Protein AF-A0A3B9FF12-F1 (afdb_monomer_lite)

Sequence (71 aa):
MHPNTIYLASDHAGCVLRATIRAHLQATGHDVIDLGPADGDAVDYPDFGAKLAMALKDNADARGIAICGSG

Structure (mmCIF, N/CA/C/O backbone):
data_AF-A0A3B9FF12-F1
#
_entry.id   AF-A0A3B9FF12-F1
#
loop_
_atom_site.group_PDB
_atom_site.id
_atom_site.type_symbol
_atom_site.label_atom_id
_atom_site.label_alt_id
_atom_site.label_comp_id
_atom_site.label_asym_id
_atom_site.label_entity_id
_atom_site.label_seq_id
_atom_site.pdbx_PDB_ins_code
_atom_site.Cartn_x
_atom_site.Cartn_y
_atom_site.Cartn_z
_atom_site.occupancy
_atom_site.B_iso_or_equiv
_atom_site.auth_seq_id
_atom_site.auth_comp_id
_atom_site.auth_asym_id
_atom_site.auth_atom_id
_atom_site.pdbx_PDB_model_num
ATOM 1 N N . MET A 1 1 ? -15.937 0.107 16.673 1.00 45.34 1 MET A N 1
ATOM 2 C CA . MET A 1 1 ? -14.514 0.401 16.411 1.00 45.34 1 MET A CA 1
ATOM 3 C C . MET A 1 1 ? -14.265 -0.015 14.979 1.00 45.34 1 MET A C 1
ATOM 5 O O . MET A 1 1 ? -14.477 -1.181 14.688 1.00 45.34 1 MET A O 1
ATOM 9 N N . HIS A 1 2 ? -13.960 0.925 14.086 1.00 50.38 2 HIS A N 1
ATOM 10 C CA . HIS A 1 2 ? -13.604 0.570 12.712 1.00 50.38 2 HIS A CA 1
ATOM 11 C C . HIS A 1 2 ? -12.241 -0.136 12.749 1.00 50.38 2 HIS A C 1
ATOM 13 O O . HIS A 1 2 ? -11.378 0.312 13.510 1.00 50.38 2 HIS A O 1
ATOM 19 N N . PRO A 1 3 ? -12.047 -1.245 12.026 1.00 55.34 3 PRO A N 1
ATOM 20 C CA . PRO A 1 3 ? -10.775 -1.945 12.025 1.00 55.34 3 PRO A CA 1
ATOM 21 C C . PRO A 1 3 ? -9.663 -1.029 11.512 1.00 55.34 3 PRO A C 1
ATOM 23 O O . PRO A 1 3 ? -9.824 -0.252 10.574 1.00 55.34 3 PRO A O 1
ATOM 26 N N . ASN A 1 4 ? -8.526 -1.112 12.195 1.00 79.50 4 ASN A N 1
ATOM 27 C CA . ASN A 1 4 ? -7.380 -0.227 12.025 1.00 79.50 4 ASN A CA 1
ATOM 28 C C . ASN A 1 4 ? -6.407 -0.751 10.949 1.00 79.50 4 ASN A C 1
ATOM 30 O O . ASN A 1 4 ? -5.235 -0.376 10.968 1.00 79.50 4 ASN A O 1
ATOM 34 N N . THR A 1 5 ? -6.877 -1.643 10.066 1.00 89.12 5 THR A N 1
ATOM 35 C CA . THR A 1 5 ? -6.050 -2.368 9.096 1.00 89.12 5 THR A CA 1
ATOM 36 C C . THR A 1 5 ? -5.781 -1.519 7.859 1.00 89.12 5 THR A C 1
ATOM 38 O O . THR A 1 5 ? -6.709 -1.052 7.190 1.00 89.12 5 THR A O 1
ATOM 41 N N . ILE A 1 6 ? -4.500 -1.316 7.556 1.00 90.62 6 ILE A N 1
ATOM 42 C CA . ILE A 1 6 ? -4.031 -0.505 6.435 1.00 90.62 6 ILE A CA 1
ATOM 43 C C . ILE A 1 6 ? -3.105 -1.342 5.559 1.00 90.62 6 ILE A C 1
ATOM 45 O O . ILE A 1 6 ? -2.035 -1.768 5.991 1.00 90.62 6 ILE A O 1
ATOM 49 N N . TYR A 1 7 ? -3.504 -1.531 4.308 1.00 90.88 7 TYR A N 1
ATOM 50 C CA . TYR A 1 7 ? -2.684 -2.152 3.280 1.00 90.88 7 TYR A CA 1
ATOM 51 C C . TYR A 1 7 ? -1.795 -1.110 2.604 1.00 90.88 7 TYR A C 1
ATOM 53 O O . TYR A 1 7 ? -2.273 -0.059 2.174 1.00 90.88 7 TYR A O 1
ATOM 61 N N . LEU A 1 8 ? -0.507 -1.412 2.483 1.00 88.94 8 LEU A N 1
ATOM 62 C CA . LEU A 1 8 ? 0.474 -0.582 1.788 1.00 88.94 8 LEU A CA 1
ATOM 63 C C . LEU A 1 8 ? 0.971 -1.300 0.541 1.00 88.94 8 LEU A C 1
ATOM 65 O O . LEU A 1 8 ? 1.363 -2.461 0.608 1.00 88.94 8 LEU A O 1
ATOM 69 N N . ALA A 1 9 ? 1.007 -0.586 -0.575 1.00 87.62 9 ALA A N 1
ATOM 70 C CA . ALA A 1 9 ? 1.648 -1.025 -1.804 1.00 87.62 9 ALA A CA 1
ATOM 71 C C . ALA A 1 9 ? 2.429 0.149 -2.402 1.00 87.62 9 ALA A C 1
ATOM 73 O O . ALA A 1 9 ? 2.006 1.302 -2.288 1.00 87.62 9 ALA A O 1
ATOM 74 N N . SER A 1 10 ? 3.565 -0.113 -3.040 1.00 79.44 10 SER A N 1
ATOM 75 C CA . SER A 1 10 ? 4.268 0.922 -3.806 1.00 79.44 10 SER A CA 1
ATOM 76 C C . SER A 1 10 ? 4.799 0.401 -5.135 1.00 79.44 10 SER A C 1
ATOM 78 O O . SER A 1 10 ? 4.764 -0.798 -5.389 1.00 79.44 10 SER A O 1
ATOM 80 N N . ASP A 1 11 ? 5.310 1.288 -5.982 1.00 75.69 11 ASP A N 1
ATOM 81 C CA . ASP A 1 11 ? 6.316 0.903 -6.974 1.00 75.69 11 ASP A CA 1
ATOM 82 C C . ASP A 1 11 ? 7.726 0.852 -6.351 1.00 75.69 11 ASP A C 1
ATOM 84 O O . ASP A 1 11 ? 7.916 1.071 -5.148 1.00 75.69 11 ASP A O 1
ATOM 88 N N . HIS A 1 12 ? 8.718 0.550 -7.193 1.00 72.25 12 HIS A N 1
ATOM 89 C CA . HIS A 1 12 ? 10.138 0.505 -6.839 1.00 72.25 12 HIS A CA 1
ATOM 90 C C . HIS A 1 12 ? 10.663 1.841 -6.284 1.00 72.25 12 HIS A C 1
ATOM 92 O O . HIS A 1 12 ? 11.495 1.856 -5.380 1.00 72.25 12 HIS A O 1
ATOM 98 N N . ALA A 1 13 ? 10.172 2.969 -6.797 1.00 71.38 13 ALA A N 1
ATOM 99 C CA . ALA A 1 13 ? 10.605 4.298 -6.381 1.00 71.38 13 ALA A CA 1
ATOM 100 C C . ALA A 1 13 ? 9.959 4.734 -5.049 1.00 71.38 13 ALA A C 1
ATOM 102 O O . ALA A 1 13 ? 10.539 5.523 -4.302 1.00 71.38 13 ALA A O 1
ATOM 103 N N . GLY A 1 14 ? 8.796 4.176 -4.708 1.00 75.19 14 GLY A N 1
ATOM 104 C CA . GLY A 1 14 ? 8.073 4.434 -3.467 1.00 75.19 14 GLY A CA 1
ATOM 105 C C . GLY A 1 14 ? 8.520 3.617 -2.248 1.00 75.19 14 GLY A C 1
ATOM 106 O O . GLY A 1 14 ? 7.992 3.860 -1.163 1.00 75.19 14 GLY A O 1
ATOM 107 N N . CYS A 1 15 ? 9.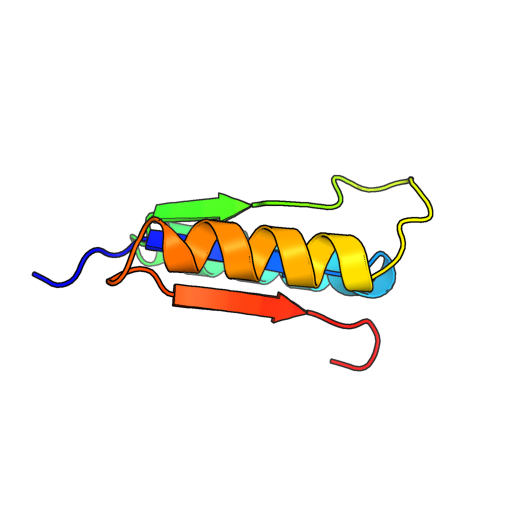476 2.683 -2.367 1.00 78.12 15 CYS A N 1
ATOM 108 C CA . CYS A 1 15 ? 9.884 1.792 -1.265 1.00 78.12 15 CYS A CA 1
ATOM 109 C C . CYS A 1 15 ? 10.309 2.539 0.014 1.00 78.12 15 CYS A C 1
ATOM 111 O O . CYS A 1 15 ? 9.854 2.212 1.112 1.00 78.12 15 CYS A O 1
ATOM 113 N N . VAL A 1 16 ? 11.132 3.587 -0.117 1.00 83.12 16 VAL A N 1
ATOM 114 C CA . VAL A 1 16 ? 11.628 4.373 1.032 1.00 83.12 16 VAL A CA 1
ATOM 115 C C . VAL A 1 16 ? 10.484 5.103 1.743 1.00 83.12 16 VAL A C 1
ATOM 117 O O . VAL A 1 16 ? 10.387 5.099 2.977 1.00 83.12 16 VAL A O 1
ATOM 120 N N . LEU A 1 17 ? 9.578 5.707 0.970 1.00 84.62 17 LEU A N 1
ATOM 121 C CA . LEU A 1 17 ? 8.410 6.393 1.515 1.00 84.62 17 LEU A CA 1
ATOM 122 C C . LEU A 1 17 ? 7.436 5.395 2.158 1.00 84.62 17 LEU A C 1
ATOM 124 O O . LEU A 1 17 ? 6.936 5.652 3.254 1.00 84.62 17 LEU A O 1
ATOM 128 N N . ARG A 1 18 ? 7.235 4.221 1.546 1.00 86.94 18 ARG A N 1
ATOM 129 C CA . ARG A 1 18 ? 6.402 3.143 2.097 1.00 86.94 18 ARG A CA 1
ATOM 130 C C . ARG A 1 18 ? 6.916 2.667 3.450 1.00 86.94 18 ARG A C 1
ATOM 132 O O . ARG A 1 18 ? 6.126 2.553 4.384 1.00 86.94 18 ARG A O 1
ATOM 139 N N . ALA A 1 19 ? 8.225 2.454 3.582 1.00 85.94 19 ALA A N 1
ATOM 140 C CA . ALA A 1 19 ? 8.844 2.068 4.848 1.00 85.94 19 ALA A CA 1
ATOM 141 C C . ALA A 1 19 ? 8.621 3.127 5.944 1.00 85.94 19 ALA A C 1
ATOM 143 O O . ALA A 1 19 ? 8.299 2.790 7.086 1.00 85.94 19 ALA A O 1
ATOM 144 N N . THR A 1 20 ? 8.716 4.408 5.581 1.00 89.00 20 THR A N 1
ATOM 145 C CA . THR A 1 20 ? 8.486 5.534 6.500 1.00 89.00 20 THR A CA 1
ATOM 146 C C . THR A 1 20 ? 7.023 5.603 6.951 1.00 89.00 20 THR A C 1
ATOM 148 O O . THR A 1 20 ? 6.742 5.708 8.146 1.00 89.00 20 THR A O 1
ATOM 151 N N . ILE A 1 21 ? 6.079 5.481 6.012 1.00 88.69 21 ILE A N 1
ATOM 152 C CA . ILE A 1 21 ? 4.637 5.471 6.298 1.00 88.69 21 ILE A CA 1
ATOM 153 C C . ILE A 1 21 ? 4.268 4.262 7.157 1.00 88.69 21 ILE A C 1
ATOM 155 O O . ILE A 1 21 ? 3.549 4.412 8.144 1.00 88.69 21 ILE A O 1
ATOM 159 N N . ARG A 1 22 ? 4.801 3.077 6.839 1.00 89.81 22 ARG A N 1
ATOM 160 C CA . ARG A 1 22 ? 4.605 1.862 7.635 1.00 89.81 22 ARG A CA 1
ATOM 161 C C . ARG A 1 22 ? 5.006 2.085 9.089 1.00 89.81 22 ARG A C 1
ATOM 163 O O . ARG A 1 22 ? 4.207 1.804 9.977 1.00 89.81 22 ARG A O 1
ATOM 170 N N . ALA A 1 23 ? 6.207 2.610 9.332 1.00 90.50 23 ALA A N 1
ATOM 171 C CA . ALA A 1 23 ? 6.689 2.865 10.687 1.00 90.50 23 ALA A CA 1
ATOM 172 C C . ALA A 1 23 ? 5.789 3.861 11.440 1.00 90.50 23 ALA A C 1
ATOM 174 O O . ALA A 1 23 ? 5.456 3.637 12.603 1.00 90.50 23 ALA A O 1
ATOM 175 N N . HIS A 1 24 ? 5.343 4.927 10.770 1.00 90.88 24 HIS A N 1
ATOM 176 C CA . HIS A 1 24 ? 4.445 5.920 11.361 1.00 90.88 24 HIS A CA 1
ATOM 177 C C . HIS A 1 24 ? 3.070 5.337 11.730 1.00 90.88 24 HIS A C 1
ATOM 179 O O . HIS A 1 24 ? 2.558 5.573 12.827 1.00 90.88 24 HIS A O 1
ATOM 185 N N . LEU A 1 25 ? 2.477 4.547 10.834 1.00 89.50 25 LEU A N 1
ATOM 186 C CA . LEU A 1 25 ? 1.174 3.915 11.048 1.00 89.50 25 LEU A CA 1
ATOM 187 C C . LEU A 1 25 ? 1.225 2.853 12.155 1.00 89.50 25 LEU A C 1
ATOM 189 O O . LEU A 1 25 ? 0.335 2.787 13.001 1.00 89.50 25 LEU A O 1
ATOM 193 N N . GLN A 1 26 ? 2.301 2.070 12.215 1.00 88.25 26 GLN A N 1
ATOM 194 C CA . GLN A 1 26 ? 2.514 1.121 13.310 1.00 88.25 26 GLN A CA 1
ATOM 195 C C . GLN A 1 26 ? 2.684 1.842 14.655 1.00 88.25 26 GLN A C 1
ATOM 197 O O . GLN A 1 26 ? 2.086 1.436 15.650 1.00 88.25 26 GLN A O 1
ATOM 202 N N . ALA A 1 27 ? 3.429 2.953 14.688 1.00 89.12 27 ALA A N 1
ATOM 203 C CA . ALA A 1 27 ? 3.605 3.761 15.898 1.00 89.12 27 ALA A CA 1
ATOM 204 C C . ALA A 1 27 ? 2.298 4.406 16.398 1.00 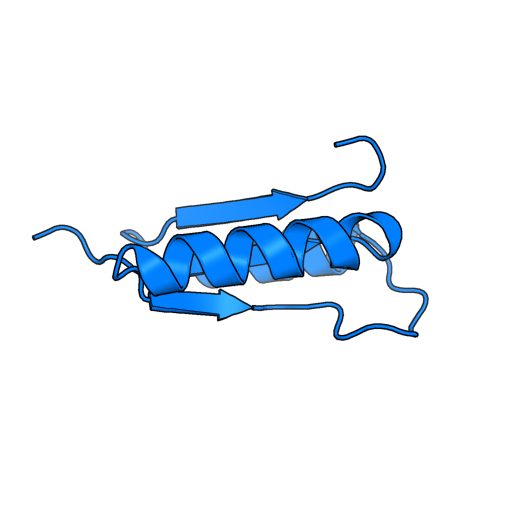89.12 27 ALA A C 1
ATOM 206 O O . ALA A 1 27 ? 2.169 4.699 17.585 1.00 89.12 27 ALA A O 1
ATOM 207 N N . THR A 1 28 ? 1.321 4.608 15.513 1.00 88.00 28 THR A N 1
ATOM 208 C CA . THR A 1 28 ? -0.006 5.158 15.838 1.00 88.00 28 THR A CA 1
ATOM 209 C C . THR A 1 28 ? -1.048 4.074 16.152 1.00 88.00 28 THR A C 1
ATOM 211 O O . THR A 1 28 ? -2.204 4.391 16.427 1.00 88.00 28 THR A O 1
ATOM 214 N N . GLY A 1 29 ? -0.640 2.799 16.190 1.00 87.75 29 GLY A N 1
ATOM 215 C CA . GLY A 1 29 ? -1.488 1.672 16.588 1.00 87.75 29 GLY A CA 1
ATOM 216 C C . GLY A 1 29 ? -2.353 1.101 15.461 1.00 87.75 29 GLY A C 1
ATOM 217 O O . GLY A 1 29 ? -3.345 0.422 15.739 1.00 87.75 29 GLY A O 1
ATOM 218 N N . HIS A 1 30 ? -2.022 1.382 14.199 1.00 89.31 30 HIS A N 1
ATOM 219 C CA . HIS A 1 30 ? -2.653 0.735 13.049 1.00 89.31 30 HIS A CA 1
ATOM 220 C C . HIS A 1 30 ? -2.036 -0.637 12.774 1.00 89.31 30 HIS A C 1
ATOM 222 O O . HIS A 1 30 ? -0.839 -0.854 12.974 1.00 89.31 30 HIS A O 1
ATOM 228 N N . ASP A 1 31 ? -2.864 -1.552 12.277 1.00 89.31 31 ASP A N 1
ATOM 229 C CA . ASP A 1 31 ? -2.424 -2.864 11.816 1.00 89.31 31 ASP A CA 1
ATOM 230 C C . ASP A 1 31 ? -2.022 -2.751 10.345 1.00 89.31 31 ASP A C 1
ATOM 232 O O . ASP A 1 31 ? -2.858 -2.557 9.466 1.00 89.31 31 ASP A O 1
ATOM 236 N N . VAL A 1 32 ? -0.722 -2.758 10.076 1.00 90.38 32 VAL A N 1
ATOM 237 C CA . VAL A 1 32 ? -0.190 -2.398 8.760 1.00 90.38 32 VAL A CA 1
ATOM 238 C C . VAL A 1 32 ? 0.280 -3.640 8.022 1.00 90.38 32 VAL A C 1
ATOM 240 O O . VAL A 1 32 ? 1.219 -4.305 8.465 1.00 90.38 32 VAL A O 1
ATOM 243 N N . ILE A 1 33 ? -0.318 -3.897 6.860 1.00 89.19 33 ILE A N 1
ATOM 244 C CA . ILE A 1 33 ? 0.020 -5.020 5.985 1.00 89.19 33 ILE A CA 1
ATOM 245 C C . ILE A 1 33 ? 0.745 -4.478 4.751 1.00 89.19 33 ILE A C 1
ATOM 247 O O . ILE A 1 33 ? 0.151 -3.830 3.891 1.00 89.19 33 ILE A O 1
ATOM 251 N N . ASP A 1 34 ? 2.047 -4.740 4.670 1.00 86.75 34 ASP A N 1
ATOM 252 C CA . ASP A 1 34 ? 2.879 -4.360 3.528 1.00 86.75 34 ASP A CA 1
ATOM 253 C C . ASP A 1 34 ? 2.782 -5.430 2.430 1.00 86.75 34 ASP A C 1
ATOM 255 O O . ASP A 1 34 ? 3.192 -6.575 2.625 1.00 86.75 34 ASP A O 1
ATOM 259 N N . LEU A 1 35 ? 2.215 -5.058 1.283 1.00 84.69 35 LEU A N 1
ATOM 260 C CA . LEU A 1 35 ? 2.052 -5.916 0.107 1.00 84.69 35 LEU A CA 1
ATOM 261 C C . LEU A 1 35 ? 3.273 -5.863 -0.827 1.00 84.69 35 LEU A C 1
ATOM 263 O O . LEU A 1 35 ? 3.317 -6.608 -1.811 1.00 84.69 35 LEU A O 1
ATOM 267 N N . GLY A 1 36 ? 4.266 -5.025 -0.511 1.00 74.62 36 GLY A N 1
ATOM 268 C CA . GLY A 1 36 ? 5.516 -4.867 -1.242 1.00 74.62 36 GLY A CA 1
ATOM 269 C C . GLY A 1 36 ? 5.492 -3.763 -2.310 1.00 74.62 36 GLY A C 1
ATOM 270 O O . GLY A 1 36 ? 4.574 -2.934 -2.337 1.00 74.62 36 GLY A O 1
ATOM 271 N N . PRO A 1 37 ? 6.513 -3.742 -3.191 1.00 74.62 37 PRO A N 1
ATOM 272 C CA . PRO A 1 37 ? 7.603 -4.722 -3.340 1.00 74.62 37 PRO A CA 1
ATOM 273 C C . PRO A 1 37 ? 8.658 -4.653 -2.228 1.00 74.62 37 PRO A C 1
ATOM 275 O O . PRO A 1 37 ? 8.962 -3.578 -1.729 1.00 74.62 37 PRO A O 1
ATOM 278 N N . ALA A 1 38 ? 9.253 -5.787 -1.851 1.00 63.75 38 ALA A N 1
ATOM 279 C CA . ALA A 1 38 ? 10.207 -5.913 -0.737 1.00 63.75 38 ALA A CA 1
ATOM 280 C C . ALA A 1 38 ? 11.653 -5.438 -1.040 1.00 63.75 38 ALA A C 1
ATOM 282 O O . ALA A 1 38 ? 12.568 -5.850 -0.341 1.00 63.75 38 ALA A O 1
ATOM 283 N N . ASP A 1 39 ? 11.826 -4.548 -2.026 1.00 59.94 39 ASP A N 1
ATOM 284 C CA . ASP A 1 39 ? 13.084 -4.096 -2.655 1.00 59.94 39 ASP A CA 1
ATOM 285 C C . ASP A 1 39 ? 13.706 -5.049 -3.694 1.00 59.94 39 ASP A C 1
ATOM 287 O O . ASP A 1 39 ? 13.677 -6.268 -3.568 1.00 59.94 39 ASP A O 1
ATOM 291 N N . GLY A 1 40 ? 14.304 -4.452 -4.734 1.00 52.84 40 GLY A N 1
ATOM 292 C CA . GLY A 1 40 ? 15.244 -5.105 -5.657 1.00 52.84 40 GLY A CA 1
ATOM 293 C C . GLY 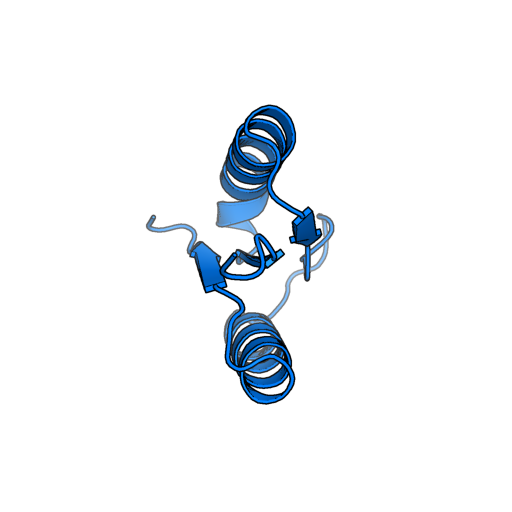A 1 40 ? 14.672 -5.631 -6.974 1.00 52.84 40 GLY A C 1
ATOM 294 O O . GLY A 1 40 ? 15.396 -5.635 -7.967 1.00 52.84 40 GLY A O 1
ATOM 295 N N . ASP A 1 41 ? 13.393 -5.999 -7.020 1.00 53.25 41 ASP A N 1
ATOM 296 C CA . ASP A 1 41 ? 12.780 -6.502 -8.251 1.00 53.25 41 ASP A CA 1
ATOM 297 C C . ASP A 1 41 ? 12.089 -5.384 -9.036 1.00 53.25 41 ASP A C 1
ATOM 299 O O . ASP A 1 41 ? 11.269 -4.629 -8.507 1.00 53.25 41 ASP A O 1
ATOM 303 N N . ALA A 1 42 ? 12.423 -5.291 -10.327 1.00 53.06 42 ALA A N 1
ATOM 304 C CA . ALA A 1 42 ? 11.684 -4.495 -11.296 1.00 53.06 42 ALA A CA 1
ATOM 305 C C . ALA A 1 42 ? 10.284 -5.097 -11.425 1.00 53.06 42 ALA A C 1
ATOM 307 O O . ALA A 1 42 ? 10.066 -6.069 -12.144 1.00 53.06 42 ALA A O 1
ATOM 308 N N . VAL A 1 43 ? 9.355 -4.549 -10.656 1.00 59.50 43 VAL A N 1
ATOM 309 C CA . VAL A 1 43 ? 7.967 -4.974 -10.660 1.00 59.50 43 VAL A CA 1
ATOM 310 C C . VAL A 1 43 ? 7.091 -3.968 -11.383 1.00 59.50 43 VAL A C 1
ATOM 312 O O . VAL A 1 43 ? 7.241 -2.753 -11.226 1.00 59.50 43 VAL A O 1
ATOM 315 N N . ASP A 1 44 ? 6.135 -4.493 -12.138 1.00 62.59 44 ASP A N 1
ATOM 316 C CA . ASP A 1 44 ? 5.140 -3.689 -12.820 1.00 62.59 44 ASP A CA 1
ATOM 317 C C . ASP A 1 44 ? 4.131 -3.134 -11.800 1.00 62.59 44 ASP A C 1
ATOM 319 O O . ASP A 1 44 ? 3.449 -3.860 -11.076 1.00 62.59 44 ASP A O 1
ATOM 323 N N . TYR A 1 45 ? 4.021 -1.805 -11.744 1.00 59.88 45 TYR A N 1
ATOM 324 C CA . TYR A 1 45 ? 3.092 -1.071 -10.875 1.00 59.88 45 TYR A CA 1
ATOM 325 C C . TYR A 1 45 ? 1.621 -1.555 -10.934 1.00 59.88 45 TYR A C 1
ATOM 327 O O . TYR A 1 45 ? 0.984 -1.618 -9.874 1.00 59.88 45 TYR A O 1
ATOM 335 N N . PRO A 1 46 ? 1.064 -1.957 -12.102 1.00 67.81 46 PRO A N 1
ATOM 336 C CA . PRO A 1 46 ? -0.274 -2.545 -12.181 1.00 67.81 46 PRO A CA 1
ATOM 337 C C . PRO A 1 46 ? -0.492 -3.745 -11.251 1.00 67.81 46 PRO A C 1
ATOM 339 O O . PRO A 1 46 ? -1.583 -3.884 -10.696 1.00 67.81 46 PRO A O 1
ATOM 342 N N . ASP A 1 47 ? 0.532 -4.569 -11.018 1.00 72.94 47 ASP A N 1
ATOM 343 C CA . ASP A 1 47 ? 0.407 -5.769 -10.185 1.00 72.94 47 ASP A CA 1
ATOM 344 C C . ASP A 1 47 ? 0.206 -5.416 -8.711 1.00 72.94 47 ASP A C 1
ATOM 346 O O . ASP A 1 47 ? -0.566 -6.059 -7.996 1.00 72.94 47 ASP A O 1
ATOM 350 N N . PHE A 1 48 ? 0.873 -4.361 -8.247 1.00 75.69 48 PHE A N 1
ATOM 351 C CA . PHE A 1 48 ? 0.767 -3.889 -6.868 1.00 75.69 48 PHE A CA 1
ATOM 352 C C . PHE A 1 48 ? -0.534 -3.121 -6.635 1.00 75.69 48 PHE A C 1
ATOM 354 O O . PHE A 1 48 ? -1.165 -3.293 -5.589 1.00 75.69 48 PHE A O 1
ATOM 361 N N . GLY A 1 49 ? -1.006 -2.376 -7.640 1.00 78.31 49 GLY A N 1
ATOM 362 C CA . GLY A 1 49 ? -2.355 -1.810 -7.640 1.00 78.31 49 GLY A CA 1
ATOM 363 C C . GLY A 1 49 ? -3.443 -2.891 -7.576 1.00 78.31 49 GLY A C 1
ATOM 364 O O . GLY A 1 49 ? -4.373 -2.786 -6.774 1.00 78.31 49 GLY A O 1
ATOM 365 N N . ALA A 1 50 ? -3.305 -3.967 -8.357 1.00 82.75 50 ALA A N 1
ATOM 366 C CA . ALA A 1 50 ? -4.245 -5.088 -8.355 1.00 82.75 50 ALA A CA 1
ATOM 367 C C . ALA A 1 50 ? -4.243 -5.853 -7.021 1.00 82.75 50 ALA A C 1
ATOM 369 O O . ALA A 1 50 ? -5.313 -6.132 -6.475 1.00 82.75 50 ALA A O 1
ATOM 370 N N . LYS A 1 51 ? -3.061 -6.133 -6.450 1.00 83.31 51 LYS A N 1
ATOM 371 C CA . LYS A 1 51 ? -2.927 -6.746 -5.115 1.00 83.31 51 LYS A CA 1
ATOM 372 C C . LYS A 1 51 ? -3.617 -5.918 -4.036 1.00 83.31 51 LYS A C 1
ATOM 374 O O . LYS A 1 51 ? -4.332 -6.480 -3.208 1.00 83.31 51 LYS A O 1
ATOM 379 N N . LEU A 1 52 ? -3.443 -4.596 -4.066 1.00 85.88 52 LEU A N 1
ATOM 380 C CA . LEU A 1 52 ? -4.105 -3.697 -3.125 1.00 85.88 52 LEU A CA 1
ATOM 381 C C . LEU A 1 52 ? -5.629 -3.737 -3.293 1.00 85.88 52 LEU A C 1
ATOM 383 O O . LEU A 1 52 ? -6.351 -3.887 -2.311 1.00 85.88 52 LEU A O 1
ATOM 387 N N . ALA A 1 53 ? -6.124 -3.658 -4.530 1.00 85.25 53 ALA A N 1
ATOM 388 C CA . ALA A 1 53 ? -7.557 -3.718 -4.811 1.00 85.25 53 ALA A CA 1
ATOM 389 C C . ALA A 1 53 ? -8.188 -5.047 -4.357 1.00 85.25 53 ALA A C 1
ATOM 391 O O . ALA A 1 53 ? -9.279 -5.043 -3.785 1.00 85.25 53 ALA A O 1
ATOM 392 N N . MET A 1 54 ? -7.501 -6.175 -4.561 1.00 85.56 54 MET A N 1
ATOM 393 C CA . MET A 1 54 ? -7.944 -7.485 -4.072 1.00 85.56 54 MET A CA 1
ATOM 394 C C . MET A 1 54 ? -7.967 -7.544 -2.540 1.00 85.56 54 MET A C 1
ATOM 396 O O . MET A 1 54 ? -8.960 -7.984 -1.969 1.00 85.56 54 MET A O 1
ATOM 400 N N . ALA A 1 55 ? -6.929 -7.036 -1.873 1.00 85.00 55 ALA A N 1
ATOM 401 C CA . ALA A 1 55 ? -6.863 -7.013 -0.412 1.00 85.00 55 ALA A CA 1
ATOM 402 C C . ALA A 1 55 ? -7.981 -6.164 0.223 1.00 85.00 55 ALA A C 1
ATOM 404 O O . ALA A 1 55 ? -8.544 -6.548 1.248 1.00 85.00 55 ALA A O 1
ATOM 405 N N . LEU A 1 56 ? -8.336 -5.037 -0.404 1.00 86.56 56 LEU A N 1
ATOM 406 C CA . LEU A 1 56 ? -9.450 -4.189 0.034 1.00 86.56 56 LEU A CA 1
ATOM 407 C C . LEU A 1 56 ? -10.817 -4.807 -0.257 1.00 86.56 56 LEU A C 1
ATOM 409 O O . LEU A 1 56 ? -11.748 -4.632 0.523 1.00 86.56 56 LEU A O 1
ATOM 413 N N . LYS A 1 57 ? -10.953 -5.540 -1.366 1.00 87.50 57 LYS A N 1
ATOM 414 C CA . LYS A 1 57 ? -12.198 -6.242 -1.694 1.00 87.50 57 LYS A CA 1
ATOM 415 C C . LYS A 1 57 ? -12.565 -7.272 -0.622 1.00 87.50 57 LYS A C 1
ATOM 417 O O . LYS A 1 57 ? -13.740 -7.388 -0.282 1.00 87.50 57 LYS A O 1
ATOM 422 N N . ASP A 1 58 ? -11.572 -7.982 -0.094 1.00 82.75 58 ASP A N 1
ATOM 423 C CA . ASP A 1 58 ? -11.777 -9.019 0.922 1.00 82.75 58 ASP A CA 1
ATOM 424 C C . ASP A 1 58 ? -11.891 -8.444 2.349 1.00 82.75 58 ASP A C 1
ATOM 426 O O . ASP A 1 58 ? -12.327 -9.144 3.260 1.00 82.75 58 ASP A O 1
ATOM 430 N N . ASN A 1 59 ? -11.568 -7.157 2.541 1.00 81.94 59 ASN A N 1
ATOM 431 C CA . ASN A 1 59 ? -11.694 -6.440 3.810 1.00 81.94 59 ASN A CA 1
ATOM 432 C C . ASN A 1 59 ? -12.364 -5.075 3.616 1.00 81.94 59 ASN A C 1
ATOM 434 O O . ASN A 1 59 ? -11.697 -4.046 3.518 1.00 81.94 59 ASN A O 1
ATOM 438 N N . ALA A 1 60 ? -13.700 -5.068 3.623 1.00 78.12 60 ALA A N 1
ATOM 439 C CA . ALA A 1 60 ? -14.522 -3.886 3.344 1.00 78.12 60 ALA A CA 1
ATOM 440 C C . ALA A 1 60 ? -14.254 -2.680 4.265 1.00 78.12 60 ALA A C 1
ATOM 442 O O . ALA A 1 60 ? -14.493 -1.539 3.876 1.00 78.12 60 ALA A O 1
ATOM 443 N N . ASP A 1 61 ? -13.750 -2.927 5.472 1.00 83.69 61 ASP A N 1
ATOM 444 C CA . ASP A 1 61 ? -13.461 -1.887 6.452 1.00 83.69 61 ASP A CA 1
ATOM 445 C C . ASP A 1 61 ? -11.975 -1.459 6.482 1.00 83.69 61 ASP A C 1
ATOM 447 O O . ASP A 1 61 ? -11.602 -0.558 7.240 1.00 83.69 61 ASP A O 1
ATOM 451 N N . ALA A 1 62 ? -11.109 -2.101 5.690 1.00 87.38 62 ALA A N 1
ATOM 452 C CA . ALA A 1 62 ? -9.692 -1.760 5.610 1.00 87.38 62 ALA A CA 1
ATOM 453 C C . ALA A 1 62 ? -9.442 -0.543 4.706 1.00 87.38 62 ALA A C 1
ATOM 455 O O . ALA A 1 62 ? -10.250 -0.183 3.846 1.00 87.38 62 ALA A O 1
ATOM 456 N N . ARG A 1 63 ? -8.280 0.094 4.878 1.00 89.19 63 ARG A N 1
ATOM 457 C CA . ARG A 1 63 ? -7.818 1.187 4.005 1.00 89.19 63 ARG A CA 1
ATOM 458 C C . ARG A 1 63 ? -6.592 0.769 3.213 1.00 89.19 63 ARG A C 1
ATOM 460 O O . ARG A 1 63 ? -5.813 -0.061 3.664 1.00 89.19 63 ARG A O 1
ATOM 467 N N . GLY A 1 64 ? -6.421 1.356 2.033 1.00 88.50 64 GLY A N 1
ATOM 468 C CA . GLY A 1 64 ? -5.278 1.096 1.164 1.00 88.50 64 GLY A CA 1
ATOM 469 C C . GLY A 1 64 ? -4.511 2.370 0.856 1.00 88.50 64 GLY A C 1
ATOM 470 O O . GLY A 1 64 ? -5.117 3.409 0.599 1.00 88.50 64 GLY A O 1
ATOM 471 N N . ILE A 1 65 ? -3.187 2.278 0.874 1.00 87.75 65 ILE A N 1
ATOM 472 C CA . ILE A 1 65 ? -2.268 3.347 0.493 1.00 87.75 65 ILE A CA 1
ATOM 473 C C . ILE A 1 65 ? -1.384 2.798 -0.629 1.00 87.75 65 ILE A C 1
ATOM 475 O O . ILE A 1 65 ? -0.613 1.861 -0.420 1.00 87.75 65 ILE A O 1
ATOM 479 N N . ALA A 1 66 ? -1.518 3.386 -1.816 1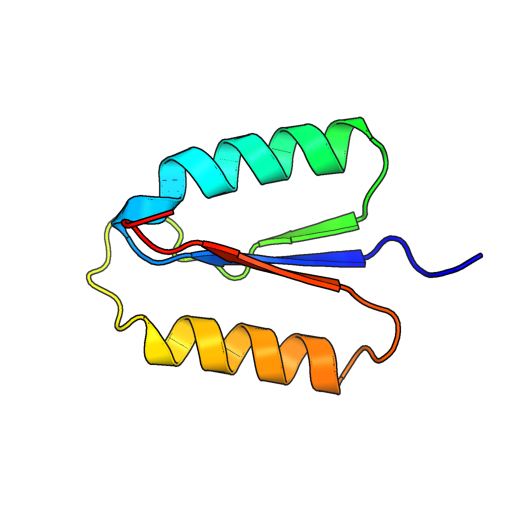.00 85.31 66 ALA A N 1
ATOM 480 C CA . ALA A 1 66 ? -0.660 3.124 -2.964 1.00 85.31 66 ALA A CA 1
ATOM 481 C C . ALA A 1 66 ? 0.326 4.285 -3.129 1.00 85.31 66 ALA A C 1
ATOM 483 O O . ALA A 1 66 ? -0.085 5.443 -3.090 1.00 85.31 66 ALA A O 1
ATOM 484 N N . ILE A 1 67 ? 1.609 3.980 -3.313 1.00 82.25 67 ILE A N 1
ATOM 485 C CA . ILE A 1 67 ? 2.675 4.981 -3.443 1.00 82.25 67 ILE A CA 1
ATOM 486 C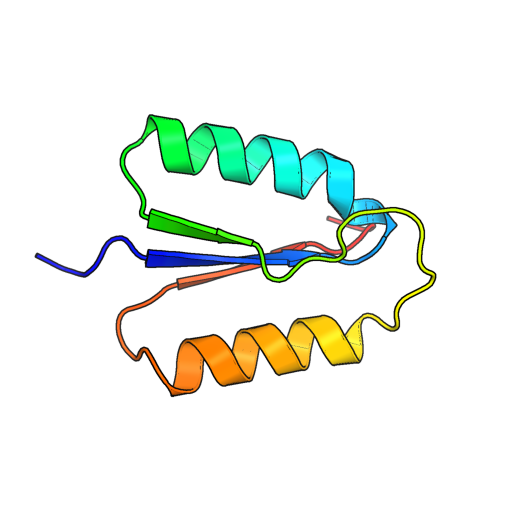 C . ILE A 1 67 ? 3.356 4.797 -4.800 1.00 82.25 67 ILE A C 1
ATOM 488 O O . ILE A 1 67 ? 3.851 3.715 -5.106 1.00 82.25 67 ILE A O 1
ATOM 492 N N . CYS A 1 68 ? 3.368 5.848 -5.610 1.00 77.50 68 CYS A N 1
ATOM 493 C CA . CYS A 1 68 ? 4.101 5.902 -6.872 1.00 77.50 68 CYS A CA 1
ATOM 494 C C . CYS A 1 68 ? 5.414 6.678 -6.674 1.00 77.50 68 CYS A C 1
ATOM 496 O O . CYS A 1 68 ? 5.530 7.488 -5.753 1.00 77.50 68 CYS A O 1
ATOM 498 N N . GLY A 1 69 ? 6.390 6.494 -7.556 1.00 65.00 69 GLY A N 1
ATOM 499 C CA 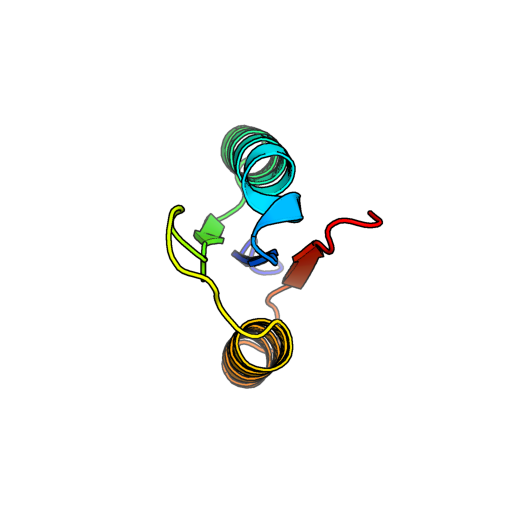. GLY A 1 69 ? 7.652 7.231 -7.572 1.00 65.00 69 GLY A CA 1
ATOM 500 C C . GLY A 1 69 ? 7.489 8.728 -7.810 1.00 65.00 69 GLY A C 1
ATOM 501 O O . GLY A 1 69 ? 8.373 9.507 -7.463 1.00 65.00 69 GLY A O 1
ATOM 502 N N . SER A 1 70 ? 6.352 9.140 -8.370 1.00 63.06 70 SER A N 1
ATOM 503 C CA . SER A 1 70 ? 5.959 10.544 -8.497 1.00 63.06 70 SER A CA 1
ATOM 504 C C . SER A 1 70 ? 5.434 11.165 -7.197 1.00 63.06 70 SER A C 1
ATOM 506 O O . SER A 1 70 ? 5.223 12.377 -7.170 1.00 63.06 70 SER A O 1
ATOM 508 N N . GLY A 1 71 ? 5.215 10.358 -6.152 1.00 49.59 71 GLY A N 1
ATOM 509 C CA . GLY A 1 71 ? 4.351 10.711 -5.021 1.00 49.59 71 GLY A CA 1
ATOM 510 C C . GLY A 1 71 ? 2.882 10.669 -5.410 1.00 49.59 71 GLY A C 1
ATOM 511 O O . GLY A 1 71 ? 2.119 11.438 -4.789 1.00 49.59 71 GLY A O 1
#

pLDDT: mean 78.65, std 12.36, range [45.34, 90.88]

Foldseek 3Di:
DQALEEEEFEAQLCPVVSVVVQVVSVVVPGHYHYPDDPDDDRDDLVVRVVVQVVVCVVPVRYHYDYYYNVD

Secondary structure (DSSP, 8-state):
----EEEEEE-STTHHHHHHHHHHHHHTT-EEEE----SSS---HHHHHHHHHHHHHH-TT-EEEEE-TT-

Radius of gyration: 11.77 Å; chains: 1; bounding box: 30×20×29 Å